Protein AF-A2E4E3-F1 (afdb_monomer_lite)

Sequence (119 aa):
MTRESLREEPVIDEEIVEQNLELMDAKFPDELMEEWNVTIIPLIHEVIDNFAKLDDMDCYQKAHKCAGSALQIGANQLGQALRTVSHLRKGGQFEPAKEIME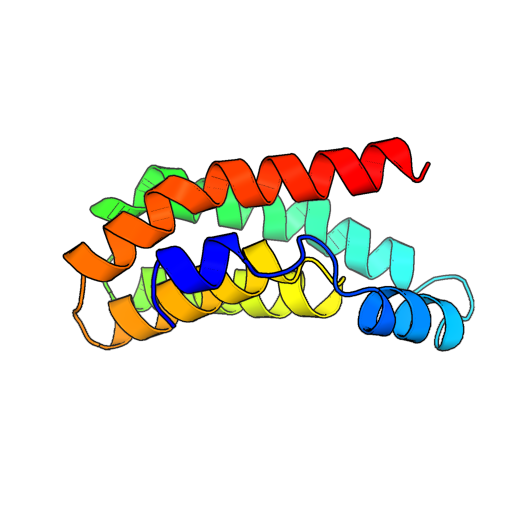DVPGYLEAFEKIVAESK

Foldseek 3Di:
DALVVLVVDDQFDVVLQVVCVVVDPPDVVCVLVCCCVVPLVVLLVVCLVCVVPDQLQRLLVSLQVSLVSCVNNGSPSLSVLSNVLSVCSVVVNSVRSVSSSVCNVVSVVVNVVVVVVVD

Organism: Trichomonas vaginalis (strain ATCC PRA-98 / G3) (NCBI:txid412133)

Structure (mmCIF, N/CA/C/O backbone):
data_AF-A2E4E3-F1
#
_entry.id   AF-A2E4E3-F1
#
loop_
_atom_site.group_PDB
_atom_site.id
_atom_site.type_symbol
_atom_site.label_atom_id
_atom_site.label_alt_id
_atom_site.label_comp_id
_atom_site.label_asym_id
_atom_site.label_entity_id
_atom_site.label_seq_id
_atom_site.pdbx_PDB_ins_code
_atom_site.Cartn_x
_atom_site.Cartn_y
_atom_site.Cartn_z
_atom_site.occupancy
_atom_site.B_iso_or_equiv
_atom_site.auth_seq_id
_atom_site.auth_comp_id
_atom_site.auth_asym_id
_atom_site.auth_atom_id
_atom_site.pdbx_PDB_model_num
ATOM 1 N N . MET A 1 1 ? -5.062 12.989 2.635 1.00 81.00 1 MET A N 1
ATOM 2 C CA . MET A 1 1 ? -5.664 12.535 1.366 1.00 81.00 1 MET A CA 1
ATOM 3 C C . MET A 1 1 ? -7.008 11.911 1.670 1.00 81.00 1 MET A C 1
ATOM 5 O O . MET A 1 1 ? -7.165 11.393 2.772 1.00 81.00 1 MET A O 1
ATOM 9 N N . THR A 1 2 ? -7.959 12.008 0.744 1.00 89.50 2 THR A N 1
ATOM 10 C CA . THR A 1 2 ? -9.264 11.338 0.850 1.00 89.50 2 THR A CA 1
ATOM 11 C C . THR A 1 2 ? -9.272 10.079 -0.018 1.00 89.50 2 THR A C 1
ATOM 13 O O . THR A 1 2 ? -8.349 9.854 -0.807 1.00 89.50 2 THR A O 1
ATOM 16 N N . ARG A 1 3 ? -10.308 9.244 0.125 1.00 92.88 3 ARG A N 1
ATOM 17 C CA . ARG A 1 3 ? -10.514 8.070 -0.733 1.00 92.88 3 ARG A CA 1
ATOM 18 C C . ARG A 1 3 ? -10.658 8.474 -2.203 1.00 92.88 3 ARG A C 1
ATOM 20 O O . ARG A 1 3 ? -10.087 7.818 -3.063 1.00 92.88 3 ARG A O 1
ATOM 27 N N . GLU A 1 4 ? -11.363 9.569 -2.492 1.00 93.62 4 GLU A N 1
ATOM 28 C CA . GLU A 1 4 ? -11.538 10.063 -3.863 1.00 93.62 4 GLU A CA 1
ATOM 29 C C . GLU A 1 4 ? -10.216 10.521 -4.472 1.00 93.62 4 GLU A C 1
ATOM 31 O O . GLU A 1 4 ? -9.901 10.102 -5.580 1.00 93.62 4 GLU A O 1
ATOM 36 N N . SER A 1 5 ? -9.401 11.291 -3.736 1.00 93.56 5 SER A N 1
ATOM 37 C CA . SER A 1 5 ? -8.110 11.750 -4.265 1.00 93.56 5 SER A CA 1
ATOM 38 C C . SER A 1 5 ? -7.175 10.582 -4.586 1.00 93.56 5 SER A C 1
ATOM 40 O O . SER A 1 5 ? -6.440 10.637 -5.557 1.00 93.56 5 SER A O 1
ATOM 42 N N . LEU A 1 6 ? -7.221 9.501 -3.795 1.00 94.00 6 LEU A N 1
ATOM 43 C CA . LEU A 1 6 ? -6.421 8.296 -4.050 1.00 94.00 6 LEU A CA 1
ATOM 44 C C . LEU A 1 6 ? -6.787 7.601 -5.364 1.00 94.00 6 LEU A C 1
ATOM 46 O O . LEU A 1 6 ? -5.911 7.060 -6.029 1.00 94.00 6 LEU A O 1
ATOM 50 N N . ARG A 1 7 ? -8.061 7.620 -5.760 1.00 93.81 7 ARG A N 1
ATOM 51 C CA . ARG A 1 7 ? -8.515 6.991 -7.011 1.00 93.81 7 ARG A CA 1
ATOM 52 C C . ARG A 1 7 ? -8.023 7.725 -8.256 1.00 93.81 7 ARG A C 1
ATOM 54 O O . ARG A 1 7 ? -8.004 7.134 -9.330 1.00 93.81 7 ARG A O 1
ATOM 61 N N . GLU A 1 8 ? -7.645 8.990 -8.103 1.00 94.44 8 GLU A N 1
ATOM 62 C CA . GLU A 1 8 ? -7.090 9.828 -9.168 1.00 94.44 8 GLU A CA 1
ATOM 63 C C . GLU A 1 8 ? -5.559 9.731 -9.258 1.00 94.44 8 GLU A C 1
ATOM 65 O O . GLU A 1 8 ? -4.985 10.143 -10.265 1.00 94.44 8 GLU A O 1
ATOM 70 N N . GLU A 1 9 ? -4.893 9.175 -8.238 1.00 94.88 9 GLU A N 1
ATOM 71 C CA . GLU A 1 9 ? -3.444 8.963 -8.255 1.00 94.88 9 GLU A CA 1
ATOM 72 C C . GLU A 1 9 ? -3.042 7.962 -9.348 1.00 94.88 9 GLU A C 1
ATOM 74 O O . GLU A 1 9 ? -3.733 6.957 -9.555 1.00 94.88 9 GLU A O 1
ATOM 79 N N . PRO A 1 10 ? -1.895 8.173 -10.017 1.00 95.44 10 PRO A N 1
ATOM 80 C CA . PRO A 1 10 ? -1.388 7.209 -10.976 1.00 95.44 10 PRO A CA 1
ATOM 81 C C . PRO A 1 10 ? -1.007 5.905 -10.266 1.00 95.44 10 PRO A C 1
ATOM 83 O O . PRO A 1 10 ? -0.436 5.916 -9.169 1.00 95.44 10 PRO A O 1
ATOM 86 N N . VAL A 1 11 ? -1.310 4.774 -10.912 1.00 94.06 11 VAL A N 1
ATOM 87 C CA . VAL A 1 11 ? -0.967 3.437 -10.397 1.00 94.06 11 VAL A CA 1
ATOM 88 C C . VAL A 1 11 ? 0.547 3.305 -10.232 1.00 94.06 11 VAL A C 1
ATOM 90 O O . VAL A 1 11 ? 1.008 2.806 -9.205 1.00 94.06 11 VAL A O 1
ATOM 93 N N . ILE A 1 12 ? 1.297 3.801 -11.221 1.00 93.12 12 ILE A N 1
ATOM 94 C CA . ILE A 1 12 ? 2.757 3.817 -11.241 1.00 93.12 12 ILE A CA 1
ATOM 95 C C . ILE A 1 12 ? 3.278 5.254 -11.256 1.00 93.12 12 ILE A C 1
ATOM 97 O O . ILE A 1 12 ? 2.761 6.096 -11.983 1.00 93.12 12 ILE A O 1
ATOM 101 N N . ASP A 1 13 ? 4.317 5.513 -10.468 1.00 93.56 13 ASP A N 1
ATOM 102 C CA . ASP A 1 13 ? 5.165 6.695 -10.600 1.00 93.56 13 ASP A CA 1
ATOM 103 C C . ASP A 1 13 ? 6.301 6.385 -11.582 1.00 93.56 13 ASP A C 1
ATOM 105 O O . ASP A 1 13 ? 7.261 5.687 -11.246 1.00 93.56 13 ASP A O 1
ATOM 109 N N . GLU A 1 14 ? 6.144 6.859 -12.820 1.00 88.69 14 GLU A N 1
ATOM 110 C CA . GLU A 1 14 ? 7.105 6.637 -13.904 1.00 88.69 14 GLU A CA 1
ATOM 111 C C . GLU A 1 14 ? 8.474 7.244 -13.584 1.00 88.69 14 GLU A C 1
ATOM 113 O O . GLU A 1 14 ? 9.485 6.637 -13.920 1.00 88.69 14 GLU A O 1
ATOM 118 N N . GLU A 1 15 ? 8.529 8.367 -12.860 1.00 90.12 15 GLU A N 1
ATOM 119 C CA . GLU A 1 15 ? 9.793 9.003 -12.482 1.00 90.12 15 GLU A CA 1
ATOM 120 C C . GLU A 1 15 ? 10.577 8.108 -11.517 1.00 90.12 15 GLU A C 1
ATOM 122 O O . GLU A 1 15 ? 11.778 7.915 -11.687 1.00 90.12 15 GLU A O 1
ATOM 127 N N . ILE A 1 16 ? 9.909 7.502 -10.532 1.00 88.50 16 ILE A N 1
ATOM 128 C CA . ILE A 1 16 ? 10.557 6.545 -9.624 1.00 88.50 16 ILE A CA 1
ATOM 129 C C . ILE A 1 16 ? 11.005 5.291 -10.372 1.00 88.50 16 ILE A C 1
ATOM 131 O O . ILE A 1 16 ? 12.095 4.783 -10.111 1.00 88.50 16 ILE A O 1
ATOM 135 N N . VAL A 1 17 ? 10.193 4.781 -11.300 1.00 84.25 17 VAL A N 1
ATOM 136 C CA . VAL A 1 17 ? 10.579 3.622 -12.115 1.00 84.25 17 VAL A CA 1
ATOM 137 C C . VAL A 1 17 ? 11.801 3.946 -12.975 1.00 84.25 17 VAL A C 1
ATOM 139 O O . VAL A 1 17 ? 12.741 3.156 -12.991 1.00 84.25 17 VAL A O 1
ATOM 142 N N . GLU A 1 18 ? 11.839 5.109 -13.624 1.00 84.50 18 GLU A N 1
ATOM 143 C CA . GLU A 1 18 ? 12.981 5.577 -14.415 1.00 84.50 18 GLU A CA 1
ATOM 144 C C . GLU A 1 18 ? 14.225 5.809 -13.553 1.00 84.50 18 GLU A C 1
ATOM 146 O O . GLU A 1 18 ? 15.289 5.296 -13.880 1.00 84.50 18 GLU A O 1
ATOM 151 N N . GLN A 1 19 ? 14.105 6.498 -12.415 1.00 83.81 19 GLN A N 1
ATOM 152 C CA . GLN A 1 19 ? 15.218 6.706 -11.481 1.00 83.81 19 GLN A CA 1
ATOM 153 C C . GLN A 1 19 ? 15.783 5.384 -10.986 1.00 83.81 19 GLN A C 1
ATOM 155 O O . GLN A 1 19 ? 16.999 5.207 -10.922 1.00 83.81 19 GLN A O 1
ATOM 160 N N . ASN A 1 20 ? 14.896 4.448 -10.651 1.00 81.31 20 ASN A N 1
ATOM 161 C CA . ASN A 1 20 ? 15.292 3.098 -10.334 1.00 81.31 20 ASN A CA 1
ATOM 162 C C . ASN A 1 20 ? 16.077 2.545 -11.538 1.00 81.31 20 ASN A C 1
ATOM 164 O O . ASN A 1 20 ? 17.237 2.216 -11.341 1.00 81.31 20 ASN A O 1
ATOM 168 N N .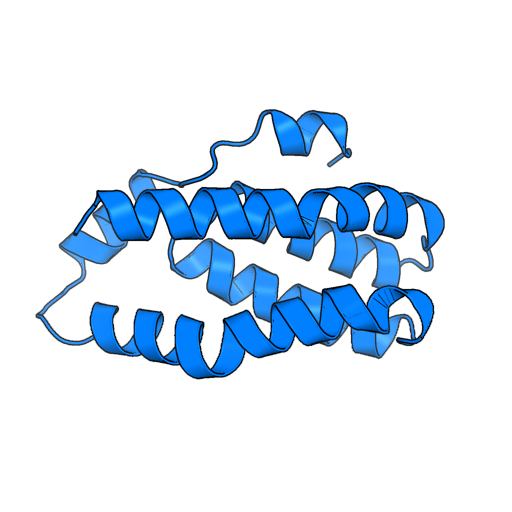 LEU A 1 21 ? 15.534 2.535 -12.764 1.00 74.06 21 LEU A N 1
ATOM 169 C CA . LEU A 1 21 ? 16.211 2.064 -13.993 1.00 74.06 21 LEU A CA 1
ATOM 170 C C . LEU A 1 21 ? 17.582 2.708 -14.263 1.00 74.06 21 LEU A C 1
ATOM 172 O O . LEU A 1 21 ? 18.489 2.032 -14.748 1.00 74.06 21 LEU A O 1
ATOM 176 N N . GLU A 1 22 ? 17.760 3.984 -13.934 1.00 73.56 22 GLU A N 1
ATOM 177 C CA . GLU A 1 22 ? 18.996 4.740 -14.156 1.00 73.56 22 GLU A CA 1
ATOM 178 C C . GLU A 1 22 ? 20.062 4.516 -13.074 1.00 73.56 22 GLU A C 1
ATOM 180 O O . GLU A 1 22 ? 21.257 4.490 -13.374 1.00 73.56 22 GLU A O 1
ATOM 185 N N . LEU A 1 23 ? 19.660 4.325 -11.813 1.00 62.91 23 LEU A N 1
ATOM 186 C CA . LEU A 1 23 ? 20.564 4.055 -10.684 1.00 62.91 23 LEU A CA 1
ATOM 187 C C . LEU A 1 23 ? 21.119 2.609 -10.695 1.00 62.91 23 LEU A C 1
ATOM 189 O O . LEU A 1 23 ? 21.903 2.233 -9.820 1.00 62.91 23 LEU A O 1
ATOM 193 N N . MET A 1 24 ? 20.713 1.790 -11.672 1.00 59.59 24 MET A N 1
ATOM 194 C CA . MET A 1 24 ? 20.866 0.335 -11.700 1.00 59.59 24 MET A CA 1
ATOM 195 C C . MET A 1 24 ? 22.097 -0.172 -12.454 1.00 59.59 24 MET A C 1
ATOM 197 O O . MET A 1 24 ? 22.094 -0.345 -13.670 1.00 59.59 24 MET A O 1
ATOM 201 N N . ASP A 1 25 ? 23.097 -0.612 -11.696 1.00 53.06 25 ASP A N 1
ATOM 202 C CA . ASP A 1 25 ? 24.069 -1.610 -12.152 1.00 53.06 25 ASP A CA 1
ATOM 203 C C . ASP A 1 25 ? 23.501 -3.019 -11.827 1.00 53.06 25 ASP A C 1
ATOM 205 O O . ASP A 1 25 ? 23.768 -3.612 -10.784 1.00 53.06 25 ASP A O 1
ATOM 209 N N . ALA A 1 26 ? 22.587 -3.501 -12.679 1.00 52.38 26 ALA A N 1
ATOM 210 C CA . ALA A 1 26 ? 22.078 -4.878 -12.860 1.00 52.38 26 ALA A CA 1
ATOM 211 C C . ALA A 1 26 ? 21.573 -5.761 -11.677 1.00 52.38 26 ALA A C 1
ATOM 213 O O . ALA A 1 26 ? 21.031 -6.822 -11.969 1.00 52.38 26 ALA A O 1
ATOM 214 N N . LYS A 1 27 ? 21.715 -5.421 -10.384 1.00 54.84 27 LYS A N 1
ATOM 215 C CA . LYS A 1 27 ? 21.319 -6.325 -9.261 1.00 54.84 27 LYS A CA 1
ATOM 216 C C . LYS A 1 27 ? 20.254 -5.801 -8.300 1.00 54.84 27 LYS A C 1
ATOM 218 O O . LYS A 1 27 ? 19.454 -6.570 -7.784 1.00 54.84 27 LYS A O 1
ATOM 223 N N . PHE A 1 28 ? 20.227 -4.496 -8.074 1.00 56.16 28 PHE A N 1
ATOM 224 C CA . PHE A 1 28 ? 19.303 -3.855 -7.134 1.00 56.16 28 PHE A CA 1
ATOM 225 C C . PHE A 1 28 ? 17.790 -4.019 -7.444 1.00 56.16 28 PHE A C 1
ATOM 227 O O . PHE A 1 28 ? 17.006 -4.096 -6.501 1.00 56.16 28 PHE A O 1
ATOM 234 N N . PRO A 1 29 ? 17.331 -4.116 -8.711 1.00 66.88 29 PRO A N 1
ATOM 235 C CA . PRO A 1 29 ? 15.897 -4.230 -9.040 1.00 66.88 29 PRO A CA 1
ATOM 236 C C . PRO A 1 29 ? 15.338 -5.589 -8.685 1.00 66.88 29 PRO A C 1
ATOM 238 O O . PRO A 1 29 ? 14.219 -5.692 -8.196 1.00 66.88 29 PRO A O 1
ATOM 241 N N . ASP A 1 30 ? 16.141 -6.620 -8.936 1.00 71.50 30 ASP A N 1
ATOM 242 C CA . ASP A 1 30 ? 15.778 -7.996 -8.652 1.00 71.50 30 ASP A CA 1
ATOM 243 C C . ASP A 1 30 ? 15.685 -8.199 -7.142 1.00 71.50 30 ASP A C 1
ATOM 245 O O . ASP A 1 30 ? 14.735 -8.818 -6.688 1.00 71.50 30 ASP A O 1
ATOM 249 N N . GLU A 1 31 ? 16.589 -7.598 -6.361 1.00 77.88 31 GLU A N 1
ATOM 250 C CA . GLU A 1 31 ? 16.540 -7.633 -4.894 1.00 77.88 31 GLU A CA 1
ATOM 251 C C . GLU A 1 31 ? 15.323 -6.873 -4.332 1.00 77.88 31 GLU A C 1
ATOM 253 O O . GLU A 1 31 ? 14.631 -7.389 -3.453 1.00 77.88 31 GLU A O 1
ATOM 258 N N . LEU A 1 32 ? 15.004 -5.683 -4.861 1.00 81.38 32 LEU A N 1
ATOM 259 C CA . LEU A 1 32 ? 13.809 -4.928 -4.454 1.00 81.38 32 LEU A CA 1
ATOM 260 C C . LEU A 1 32 ? 12.516 -5.658 -4.819 1.00 81.38 32 LEU A C 1
ATOM 262 O O . LEU A 1 32 ? 11.590 -5.729 -4.010 1.00 81.38 32 LEU A O 1
ATOM 266 N N . MET A 1 33 ? 12.447 -6.220 -6.026 1.00 83.56 33 MET A N 1
ATOM 267 C CA . MET A 1 33 ? 11.296 -7.002 -6.463 1.00 83.56 33 MET A CA 1
ATOM 268 C C . MET A 1 33 ? 11.222 -8.353 -5.745 1.00 83.56 33 MET A C 1
ATOM 270 O O . MET A 1 33 ? 10.126 -8.857 -5.513 1.00 83.56 33 MET A O 1
ATOM 274 N N . GLU A 1 34 ? 12.345 -8.950 -5.349 1.00 87.25 34 GLU A N 1
ATOM 275 C CA . GLU A 1 34 ? 12.375 -10.150 -4.512 1.00 87.25 34 GLU A CA 1
ATOM 276 C C . GLU A 1 34 ? 11.834 -9.843 -3.113 1.00 87.25 34 GLU A C 1
ATOM 278 O O . GLU A 1 34 ? 10.917 -10.531 -2.663 1.00 87.25 34 GLU A O 1
ATOM 283 N N . GLU A 1 35 ? 12.305 -8.779 -2.451 1.00 88.75 35 GLU A N 1
ATOM 284 C CA . GLU A 1 35 ? 11.743 -8.342 -1.167 1.00 88.75 35 GLU A CA 1
ATOM 285 C C . GLU A 1 35 ? 10.246 -8.034 -1.301 1.00 88.75 35 GLU A C 1
ATOM 287 O O . GLU A 1 35 ? 9.443 -8.476 -0.469 1.00 88.75 35 GLU A O 1
ATOM 292 N N . TRP A 1 36 ? 9.860 -7.327 -2.366 1.00 91.25 36 TRP A N 1
ATOM 293 C CA . TRP A 1 36 ? 8.467 -7.020 -2.665 1.00 91.25 36 TRP A CA 1
ATOM 294 C C . TRP A 1 36 ? 7.612 -8.288 -2.723 1.00 91.25 36 TRP A C 1
ATOM 296 O O . TRP A 1 36 ? 6.628 -8.407 -1.994 1.00 91.25 36 TRP A O 1
ATOM 306 N N . ASN A 1 37 ? 8.028 -9.267 -3.526 1.00 90.88 37 ASN A N 1
ATOM 307 C CA . ASN A 1 37 ? 7.266 -10.490 -3.752 1.00 90.88 37 ASN A CA 1
ATOM 308 C C . ASN A 1 37 ? 7.261 -11.429 -2.537 1.00 90.88 37 ASN A C 1
ATOM 310 O O . ASN A 1 37 ? 6.243 -12.050 -2.239 1.00 90.88 37 ASN A O 1
ATOM 314 N N . VAL A 1 38 ? 8.389 -11.553 -1.833 1.00 93.25 38 VAL A N 1
ATOM 315 C CA . VAL A 1 38 ? 8.561 -12.533 -0.747 1.00 93.25 38 VAL A CA 1
ATOM 316 C C . VAL A 1 38 ? 8.078 -11.996 0.597 1.00 93.25 38 VAL A C 1
ATOM 318 O O . VAL A 1 38 ? 7.590 -12.764 1.425 1.00 93.25 38 VAL A O 1
ATOM 321 N N . THR A 1 39 ? 8.210 -10.691 0.837 1.00 94.12 39 THR A N 1
ATOM 322 C CA . THR A 1 39 ? 7.937 -10.087 2.149 1.00 94.12 39 THR A CA 1
ATOM 323 C C . THR A 1 39 ? 6.757 -9.131 2.109 1.00 94.12 39 THR A C 1
ATOM 325 O O . THR A 1 39 ? 5.885 -9.200 2.976 1.00 94.12 39 THR A O 1
ATOM 328 N N . ILE A 1 40 ? 6.721 -8.220 1.135 1.00 96.06 40 ILE A N 1
ATOM 329 C CA . ILE A 1 40 ? 5.775 -7.102 1.176 1.00 96.06 40 ILE A CA 1
ATOM 330 C C . ILE A 1 40 ? 4.384 -7.508 0.697 1.00 96.06 40 ILE A C 1
ATOM 332 O O . ILE A 1 40 ? 3.421 -7.195 1.390 1.00 96.06 40 ILE A O 1
ATOM 336 N N . ILE A 1 41 ? 4.257 -8.255 -0.403 1.00 95.25 41 ILE A N 1
ATOM 337 C CA . ILE A 1 41 ? 2.958 -8.763 -0.876 1.00 95.25 41 ILE A CA 1
ATOM 338 C C . ILE A 1 41 ? 2.250 -9.588 0.217 1.00 95.25 41 ILE A C 1
ATOM 340 O O . ILE A 1 41 ? 1.111 -9.254 0.559 1.00 95.25 41 ILE A O 1
ATOM 344 N N . PRO A 1 42 ? 2.891 -10.591 0.858 1.00 97.31 42 PRO A N 1
ATOM 345 C CA . PRO A 1 42 ? 2.261 -11.321 1.958 1.00 97.31 42 PRO A CA 1
ATOM 346 C C . PRO A 1 42 ? 1.847 -10.423 3.125 1.00 97.31 42 PRO A C 1
ATOM 348 O O . PRO A 1 42 ? 0.783 -10.626 3.705 1.00 97.31 42 PRO A O 1
ATOM 351 N N . LEU A 1 43 ? 2.651 -9.405 3.452 1.00 97.62 43 LEU A N 1
ATOM 352 C CA . LEU A 1 43 ? 2.323 -8.456 4.513 1.00 97.62 43 LEU A CA 1
ATOM 353 C C . LEU A 1 43 ? 1.131 -7.563 4.139 1.00 97.62 43 LEU A C 1
ATOM 355 O O . LEU A 1 43 ? 0.295 -7.279 4.993 1.00 97.62 43 LEU A O 1
ATOM 359 N N . ILE A 1 44 ? 1.012 -7.138 2.877 1.00 97.50 44 ILE A N 1
ATOM 360 C CA . ILE A 1 44 ? -0.162 -6.403 2.385 1.00 97.50 44 ILE A CA 1
ATOM 361 C C . ILE A 1 44 ? -1.415 -7.271 2.528 1.00 97.50 44 ILE A C 1
ATOM 363 O O . ILE A 1 44 ? -2.412 -6.792 3.069 1.00 97.50 44 ILE A O 1
ATOM 367 N N . HIS A 1 45 ? -1.358 -8.545 2.130 1.00 97.38 45 HIS A N 1
ATOM 368 C CA . HIS A 1 45 ? -2.467 -9.480 2.336 1.00 97.38 45 HIS A CA 1
ATOM 369 C C . HIS A 1 45 ? -2.802 -9.666 3.817 1.00 97.38 45 HIS A C 1
ATOM 371 O O . HIS A 1 45 ? -3.971 -9.600 4.185 1.00 97.38 45 HIS A O 1
ATOM 377 N N . GLU A 1 46 ? -1.800 -9.802 4.689 1.00 96.81 46 GLU A N 1
ATOM 378 C CA . GLU A 1 46 ? -2.026 -9.887 6.134 1.00 96.81 46 GLU A CA 1
ATOM 379 C C . GLU A 1 46 ? -2.772 -8.652 6.664 1.00 96.81 46 GLU A C 1
ATOM 381 O O . GLU A 1 46 ? -3.706 -8.793 7.460 1.00 96.81 46 GLU A O 1
ATOM 386 N N . VAL A 1 47 ? -2.387 -7.453 6.210 1.00 96.94 47 VAL A N 1
ATOM 387 C CA . VAL A 1 47 ? -3.045 -6.195 6.584 1.00 96.94 47 VAL A CA 1
ATOM 388 C C . VAL A 1 47 ? -4.473 -6.135 6.041 1.00 96.94 47 VAL A C 1
ATOM 390 O O . VAL A 1 47 ? -5.360 -5.746 6.795 1.00 96.94 47 VAL A O 1
ATOM 393 N N . ILE A 1 48 ? -4.721 -6.544 4.791 1.00 96.62 48 ILE A N 1
ATOM 394 C CA . ILE A 1 48 ? -6.069 -6.625 4.192 1.00 96.62 48 ILE A CA 1
ATOM 395 C C . ILE A 1 48 ? -6.961 -7.570 5.004 1.00 96.62 48 ILE A C 1
ATOM 397 O O . ILE A 1 48 ? -8.016 -7.163 5.496 1.00 96.62 48 ILE A O 1
ATOM 401 N N . ASP A 1 49 ? -6.516 -8.808 5.203 1.00 96.62 49 ASP A N 1
ATOM 402 C CA . ASP A 1 49 ? -7.330 -9.879 5.779 1.00 96.62 49 ASP A CA 1
ATOM 403 C C . ASP A 1 49 ? -7.616 -9.669 7.271 1.00 96.62 49 ASP A C 1
ATOM 405 O O . ASP A 1 49 ? -8.648 -10.103 7.797 1.00 96.62 49 ASP A O 1
ATOM 409 N N . ASN A 1 50 ? -6.701 -8.996 7.974 1.00 96.44 50 ASN A N 1
ATOM 410 C CA . ASN A 1 50 ? -6.790 -8.791 9.416 1.00 96.44 50 ASN A CA 1
ATOM 411 C C . AS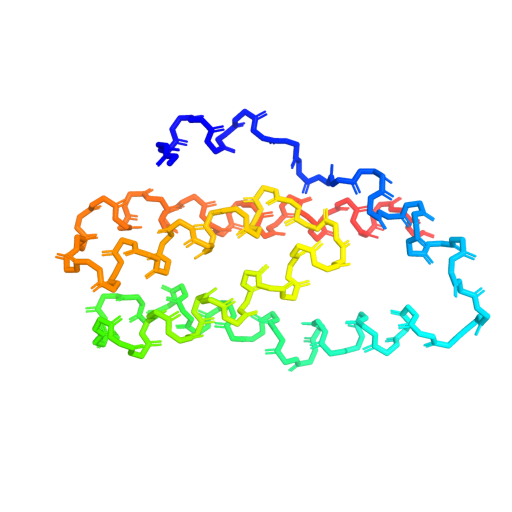N A 1 50 ? -7.073 -7.346 9.817 1.00 96.44 50 ASN A C 1
ATOM 413 O O . ASN A 1 50 ? -7.121 -7.081 11.016 1.00 96.44 50 ASN A O 1
ATOM 417 N N . PHE A 1 51 ? -7.328 -6.429 8.879 1.00 96.44 51 PHE A N 1
ATOM 418 C CA . PHE A 1 51 ? -7.485 -4.995 9.151 1.00 96.44 51 PHE A CA 1
ATOM 419 C C . PHE A 1 51 ? -8.371 -4.681 10.371 1.00 96.44 51 PHE A C 1
ATOM 421 O O . PHE A 1 51 ? -7.983 -3.914 11.249 1.00 96.44 51 PHE A O 1
ATOM 428 N N . ALA A 1 52 ? -9.542 -5.322 10.468 1.00 94.88 52 ALA A N 1
ATOM 429 C CA . ALA A 1 52 ? -10.501 -5.109 11.558 1.00 94.88 52 ALA A CA 1
ATOM 430 C C . ALA A 1 52 ? -10.082 -5.712 12.915 1.00 94.88 52 ALA A C 1
ATOM 432 O O . ALA A 1 52 ? -10.703 -5.421 13.935 1.00 94.88 52 ALA A O 1
ATOM 433 N N . LYS A 1 53 ? -9.076 -6.590 12.926 1.00 95.88 53 LYS A N 1
ATOM 434 C CA . LYS A 1 53 ? -8.563 -7.294 14.111 1.00 95.88 53 LYS A CA 1
ATOM 435 C C . LYS A 1 53 ? -7.231 -6.726 14.600 1.00 95.88 53 LYS A C 1
ATOM 437 O O . LYS A 1 53 ? -6.873 -6.965 15.749 1.00 95.88 53 LYS A O 1
ATOM 442 N N . LEU A 1 54 ? -6.502 -6.024 13.735 1.00 94.44 54 LEU A N 1
ATOM 443 C CA . LEU A 1 54 ? -5.242 -5.376 14.077 1.00 94.44 54 LEU A CA 1
ATOM 444 C C . LEU A 1 54 ? -5.510 -4.191 15.001 1.00 94.44 54 LEU A C 1
ATOM 446 O O . LEU A 1 54 ? -6.353 -3.339 14.701 1.00 94.44 54 LEU A O 1
ATOM 450 N N . ASP A 1 55 ? -4.755 -4.099 16.094 1.00 96.00 55 ASP A N 1
ATOM 451 C CA . ASP A 1 55 ? -4.741 -2.874 16.882 1.00 96.00 55 ASP A CA 1
ATOM 452 C C . ASP A 1 55 ? -4.159 -1.704 16.069 1.00 96.00 55 ASP A C 1
ATOM 454 O O . ASP A 1 55 ? -3.534 -1.875 15.017 1.00 96.00 55 ASP A O 1
ATOM 458 N N . ASP A 1 56 ? -4.417 -0.488 16.538 1.00 94.75 56 ASP A N 1
ATOM 459 C CA . ASP A 1 56 ? -4.078 0.743 15.823 1.00 94.75 56 ASP A CA 1
ATOM 460 C C . ASP A 1 56 ? -2.576 0.858 15.521 1.00 94.75 56 ASP A C 1
ATOM 462 O O . ASP A 1 56 ? -2.196 1.341 14.450 1.00 94.75 56 ASP A O 1
ATOM 466 N N . MET A 1 57 ? -1.720 0.395 16.437 1.00 96.19 57 MET A N 1
ATOM 467 C CA . MET A 1 57 ? -0.270 0.512 16.309 1.00 96.19 57 MET A CA 1
ATOM 468 C C . MET A 1 57 ? 0.324 -0.586 15.434 1.00 96.19 57 MET A C 1
ATOM 470 O O . MET A 1 57 ? 1.191 -0.277 14.615 1.00 96.19 57 MET A O 1
ATOM 474 N N . ASP A 1 58 ? -0.151 -1.824 15.556 1.00 96.62 58 ASP A N 1
ATOM 475 C CA . ASP A 1 58 ? 0.265 -2.924 14.683 1.00 96.62 58 ASP A CA 1
ATOM 476 C C . ASP A 1 58 ? -0.163 -2.648 13.233 1.00 96.62 58 ASP A C 1
ATOM 478 O O . ASP A 1 58 ? 0.645 -2.719 12.303 1.00 96.62 58 ASP A O 1
ATOM 482 N N . CYS A 1 59 ? -1.405 -2.189 13.037 1.00 96.94 59 CYS A N 1
ATOM 483 C CA . CYS A 1 59 ? -1.884 -1.774 11.721 1.00 96.94 59 CYS A CA 1
ATOM 484 C C . CYS A 1 59 ? -1.063 -0.607 11.156 1.00 96.94 59 CYS A C 1
ATOM 486 O O . CYS A 1 59 ? -0.712 -0.629 9.975 1.00 96.94 59 CYS A O 1
ATOM 488 N N . TYR A 1 60 ? -0.734 0.399 11.977 1.00 97.62 60 TYR A N 1
ATOM 489 C CA . TYR A 1 60 ? 0.141 1.498 11.564 1.00 97.62 60 TYR A CA 1
ATOM 490 C C . TYR A 1 60 ? 1.504 0.982 11.103 1.00 97.62 60 TYR A C 1
ATOM 492 O O . TYR A 1 60 ? 1.929 1.324 10.006 1.00 97.62 60 TYR A O 1
ATOM 500 N N . GLN A 1 61 ? 2.185 0.161 11.905 1.00 97.69 61 GLN A N 1
ATOM 501 C CA . GLN A 1 61 ? 3.538 -0.305 11.597 1.00 97.69 61 GLN A CA 1
ATOM 502 C C . GLN A 1 61 ? 3.578 -1.129 10.309 1.00 97.69 61 GLN A C 1
ATOM 504 O O . GLN A 1 61 ? 4.417 -0.869 9.444 1.00 97.69 61 GLN A O 1
ATOM 509 N N . LYS A 1 62 ? 2.648 -2.078 10.156 1.00 98.06 62 LYS A N 1
ATOM 510 C CA . LYS A 1 62 ? 2.578 -2.943 8.974 1.00 98.06 62 LYS A CA 1
ATOM 511 C C . LYS A 1 62 ? 2.222 -2.149 7.720 1.00 98.06 62 LYS A C 1
ATOM 513 O O . LYS A 1 62 ? 2.968 -2.196 6.745 1.00 98.06 62 LYS A O 1
ATOM 518 N N . ALA A 1 63 ? 1.156 -1.345 7.763 1.00 97.56 63 ALA A N 1
ATOM 519 C CA . ALA A 1 63 ? 0.748 -0.533 6.616 1.00 97.56 63 ALA A CA 1
ATOM 520 C C . ALA A 1 63 ? 1.808 0.517 6.241 1.00 97.56 63 ALA A C 1
ATOM 522 O O . ALA A 1 63 ? 2.045 0.750 5.059 1.00 97.56 63 ALA A O 1
ATOM 523 N N . HIS A 1 64 ? 2.493 1.115 7.223 1.00 98.00 64 HIS A N 1
ATOM 524 C CA . HIS A 1 64 ? 3.571 2.073 6.972 1.00 98.00 64 HIS A CA 1
ATOM 525 C C . HIS A 1 64 ? 4.786 1.413 6.313 1.00 98.00 64 HIS A C 1
ATOM 527 O O . HIS A 1 64 ? 5.363 1.987 5.390 1.00 98.00 64 HIS A O 1
ATOM 533 N N . LYS A 1 65 ? 5.146 0.192 6.736 1.00 97.31 65 LYS A N 1
ATOM 534 C CA . LYS A 1 65 ? 6.199 -0.595 6.085 1.00 97.31 65 LYS A CA 1
ATOM 535 C C . LYS A 1 65 ? 5.836 -0.897 4.630 1.00 97.31 65 LYS A C 1
ATOM 537 O O . LYS A 1 65 ? 6.624 -0.583 3.743 1.00 97.31 65 LYS A O 1
ATOM 542 N N . CYS A 1 66 ? 4.640 -1.434 4.382 1.00 97.62 66 CYS A N 1
ATOM 543 C CA . CYS A 1 66 ? 4.189 -1.731 3.022 1.00 97.62 66 CYS A CA 1
ATOM 544 C C . CYS A 1 66 ? 4.153 -0.476 2.144 1.00 97.62 66 CYS A C 1
ATOM 546 O O . CYS A 1 66 ? 4.554 -0.528 0.987 1.00 97.62 66 CYS A O 1
ATOM 548 N N . ALA A 1 67 ? 3.722 0.660 2.700 1.00 97.88 67 ALA A N 1
ATOM 549 C CA . ALA A 1 67 ? 3.700 1.931 1.990 1.00 97.88 67 ALA A CA 1
ATOM 550 C C . ALA A 1 67 ? 5.094 2.382 1.541 1.00 97.88 67 ALA A C 1
ATOM 552 O O . ALA A 1 67 ? 5.251 2.816 0.404 1.00 97.88 67 ALA A O 1
ATOM 553 N N . GLY A 1 68 ? 6.098 2.277 2.419 1.00 96.12 68 GLY A N 1
ATOM 554 C CA . GLY A 1 68 ? 7.479 2.630 2.089 1.00 96.12 68 GLY A CA 1
ATOM 555 C C . GLY A 1 68 ? 8.012 1.808 0.920 1.00 96.12 68 GLY A C 1
ATOM 556 O O . GLY A 1 68 ? 8.476 2.377 -0.064 1.00 96.12 68 GLY A O 1
ATOM 557 N N . SER A 1 69 ? 7.863 0.484 0.992 1.00 95.06 69 SER A N 1
ATOM 558 C CA . SER A 1 69 ? 8.308 -0.417 -0.074 1.00 95.06 69 SER A CA 1
A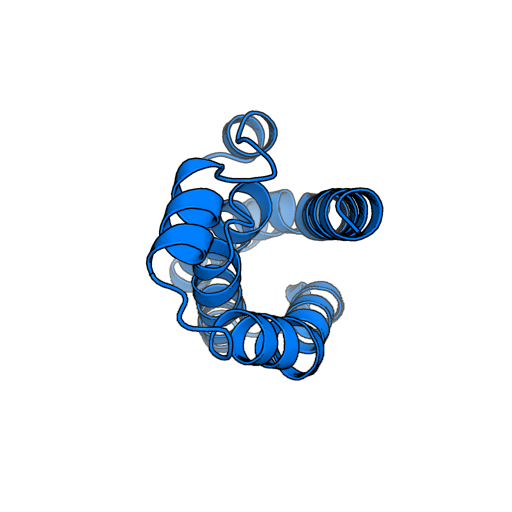TOM 559 C C . SER A 1 69 ? 7.536 -0.214 -1.381 1.00 95.06 69 SER A C 1
ATOM 561 O O . SER A 1 69 ? 8.143 -0.220 -2.445 1.00 95.06 69 SER A O 1
ATOM 563 N N . ALA A 1 70 ? 6.221 0.027 -1.317 1.00 95.38 70 ALA A N 1
ATOM 564 C CA . ALA A 1 70 ? 5.396 0.282 -2.500 1.00 95.38 70 ALA A CA 1
ATOM 565 C C . ALA A 1 70 ? 5.843 1.554 -3.230 1.00 95.38 70 ALA A C 1
ATOM 567 O O . ALA A 1 70 ? 6.056 1.536 -4.438 1.00 95.38 70 ALA A O 1
ATOM 568 N N . LEU A 1 71 ? 6.054 2.647 -2.492 1.00 95.19 71 LEU A N 1
ATO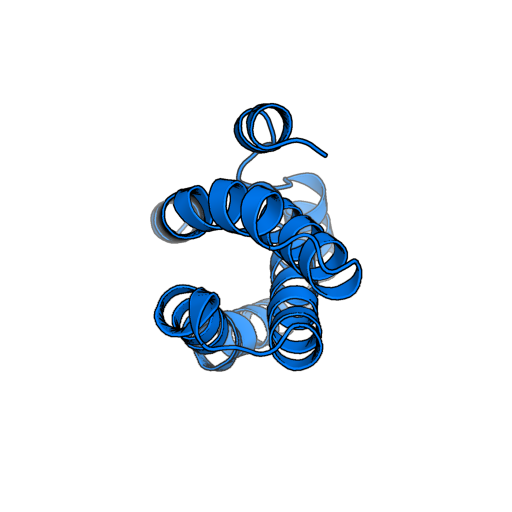M 569 C CA . LEU A 1 71 ? 6.535 3.901 -3.071 1.00 95.19 71 LEU A CA 1
ATOM 570 C C . LEU A 1 71 ? 7.952 3.762 -3.637 1.00 95.19 71 LEU A C 1
ATOM 572 O O . LEU A 1 71 ? 8.244 4.353 -4.668 1.00 95.19 71 LEU A O 1
ATOM 576 N N . GLN A 1 72 ? 8.813 2.961 -3.005 1.00 92.38 72 GLN A N 1
ATOM 577 C CA . GLN A 1 72 ? 10.187 2.749 -3.463 1.00 92.38 72 GLN A CA 1
ATOM 578 C C . GLN A 1 72 ? 10.264 2.064 -4.832 1.00 92.38 72 GLN A C 1
ATOM 580 O O . GLN A 1 72 ? 11.172 2.362 -5.601 1.00 92.38 72 GLN A O 1
ATOM 585 N N . ILE A 1 73 ? 9.320 1.177 -5.153 1.00 90.81 73 ILE A N 1
ATOM 586 C CA . ILE A 1 73 ? 9.258 0.502 -6.461 1.00 90.81 73 ILE A CA 1
ATOM 587 C C . ILE A 1 73 ? 8.344 1.219 -7.466 1.00 90.81 73 ILE A C 1
ATOM 589 O O . ILE A 1 73 ? 8.078 0.693 -8.543 1.00 90.81 73 ILE A O 1
ATOM 593 N N . GLY A 1 74 ? 7.832 2.400 -7.110 1.00 92.44 74 GLY A N 1
ATOM 594 C CA . GLY A 1 74 ? 6.951 3.188 -7.966 1.00 92.44 74 GLY A CA 1
ATOM 595 C C . GLY A 1 74 ? 5.482 2.758 -7.949 1.00 92.44 74 GLY A C 1
ATOM 596 O O . GLY A 1 74 ? 4.715 3.278 -8.746 1.00 92.44 74 GLY A O 1
ATOM 597 N N . ALA A 1 75 ? 5.037 1.874 -7.049 1.00 94.44 75 ALA A N 1
ATOM 598 C CA . ALA A 1 75 ? 3.622 1.520 -6.871 1.00 94.44 75 ALA A CA 1
ATOM 599 C C . ALA A 1 75 ? 2.850 2.648 -6.152 1.00 94.44 75 ALA A C 1
ATOM 601 O O . ALA A 1 75 ? 2.419 2.497 -5.003 1.00 94.44 75 ALA A O 1
ATOM 602 N N . ASN A 1 76 ? 2.724 3.812 -6.795 1.00 96.62 76 ASN A N 1
ATOM 603 C CA . ASN A 1 76 ? 2.304 5.056 -6.153 1.00 96.62 76 ASN A CA 1
ATOM 604 C C . ASN A 1 76 ? 0.912 4.971 -5.537 1.00 96.62 76 ASN A C 1
ATOM 606 O O . ASN A 1 76 ? 0.791 5.123 -4.323 1.00 96.62 76 ASN A O 1
ATOM 610 N N . GLN A 1 77 ? -0.129 4.676 -6.318 1.00 97.31 77 GLN A N 1
ATOM 611 C CA . GLN A 1 77 ? -1.503 4.643 -5.804 1.00 97.31 77 GLN A CA 1
ATOM 612 C C . GLN A 1 77 ? -1.652 3.715 -4.583 1.00 97.31 77 GLN A C 1
ATOM 614 O O . GLN A 1 77 ? -2.215 4.105 -3.554 1.00 97.31 77 GLN A O 1
ATOM 619 N N . LEU A 1 78 ? -1.070 2.514 -4.657 1.00 98.06 78 LEU A N 1
ATOM 620 C CA . LEU A 1 78 ? -1.034 1.547 -3.559 1.00 98.06 78 LEU A CA 1
ATOM 621 C C . LEU A 1 78 ? -0.264 2.090 -2.344 1.00 98.06 78 LEU A C 1
ATOM 623 O O . LEU A 1 78 ? -0.758 2.046 -1.213 1.00 98.06 78 LEU A O 1
ATOM 627 N N . GLY A 1 79 ? 0.933 2.632 -2.567 1.00 97.88 79 GLY A N 1
ATOM 628 C CA . GLY A 1 79 ? 1.780 3.190 -1.518 1.00 97.88 79 GLY A CA 1
ATOM 629 C C . GLY A 1 79 ? 1.137 4.377 -0.802 1.00 97.88 79 GLY A C 1
ATOM 630 O O . GLY A 1 79 ? 1.164 4.450 0.430 1.00 97.88 79 GLY A O 1
ATOM 631 N N . GLN A 1 80 ? 0.476 5.270 -1.540 1.00 98.19 80 GLN A N 1
ATOM 632 C CA . GLN A 1 80 ? -0.282 6.393 -0.987 1.00 98.19 80 GLN A CA 1
ATOM 633 C C . GLN A 1 80 ? -1.468 5.924 -0.143 1.00 98.19 80 GLN A C 1
ATOM 635 O O . GLN A 1 80 ? -1.705 6.466 0.946 1.00 98.19 80 GLN A O 1
ATOM 640 N N . ALA A 1 81 ? -2.199 4.909 -0.612 1.00 98.31 81 ALA A N 1
ATOM 641 C CA . ALA A 1 81 ? -3.332 4.346 0.112 1.00 98.31 81 ALA A CA 1
ATOM 642 C C . ALA A 1 81 ? -2.880 3.741 1.447 1.00 98.31 81 ALA A C 1
ATOM 644 O O . ALA A 1 81 ? -3.375 4.140 2.504 1.00 98.31 81 ALA A O 1
ATOM 645 N N . LEU A 1 82 ? -1.863 2.873 1.426 1.00 98.31 82 LEU A N 1
ATOM 646 C CA . LEU A 1 82 ? -1.293 2.246 2.624 1.00 98.31 82 LEU A CA 1
ATOM 647 C C . LEU A 1 82 ? -0.705 3.277 3.598 1.00 98.31 82 LEU A C 1
ATOM 649 O O . LEU A 1 82 ? -0.910 3.182 4.812 1.00 98.31 82 LEU A O 1
ATOM 653 N N . ARG A 1 83 ? -0.040 4.320 3.082 1.00 98.44 83 ARG A N 1
ATOM 654 C CA . ARG A 1 83 ? 0.477 5.431 3.894 1.00 98.44 83 ARG A CA 1
ATOM 655 C C . ARG A 1 83 ? -0.657 6.164 4.594 1.00 98.44 83 ARG A C 1
ATOM 657 O O . ARG A 1 83 ? -0.564 6.442 5.790 1.00 98.44 83 ARG A O 1
ATOM 664 N N . THR A 1 84 ? -1.729 6.457 3.866 1.00 98.25 84 THR A N 1
ATOM 665 C CA . THR A 1 84 ? -2.900 7.151 4.407 1.00 98.25 84 THR A CA 1
ATOM 666 C C . THR A 1 84 ? -3.591 6.299 5.470 1.00 98.25 84 THR A C 1
ATOM 668 O O . THR A 1 84 ? -3.808 6.790 6.578 1.00 98.25 84 THR A O 1
ATOM 671 N N . VAL A 1 85 ? -3.824 5.010 5.198 1.00 98.12 85 VAL A N 1
ATOM 672 C CA . VAL A 1 85 ? -4.355 4.044 6.175 1.00 98.12 85 VAL A CA 1
ATOM 673 C C . VAL A 1 85 ? -3.495 4.011 7.436 1.00 98.12 85 VAL A C 1
ATOM 675 O O . VAL A 1 85 ? -4.032 4.141 8.535 1.00 98.12 85 VAL A O 1
ATOM 678 N N . SER A 1 86 ? -2.167 3.927 7.304 1.00 98.00 86 SER A N 1
ATOM 679 C CA . SER A 1 86 ? -1.262 3.889 8.458 1.00 98.00 86 SER A CA 1
ATOM 680 C C . SER A 1 86 ? -1.448 5.103 9.377 1.00 98.00 86 SER A C 1
ATOM 682 O O . SER A 1 86 ? -1.606 4.958 10.591 1.00 98.00 86 SER A O 1
ATOM 684 N N . HIS A 1 87 ? -1.504 6.311 8.811 1.00 98.12 87 HIS A N 1
ATOM 685 C CA . HIS A 1 87 ? -1.627 7.542 9.587 1.00 98.12 87 HIS A CA 1
ATOM 686 C C . HIS A 1 87 ? -3.010 7.701 10.216 1.00 98.12 87 HIS A C 1
ATOM 688 O O . HIS A 1 87 ? -3.108 8.153 11.358 1.00 98.12 87 HIS A O 1
ATOM 694 N N . LEU A 1 88 ? -4.065 7.294 9.508 1.00 97.69 88 LEU A N 1
ATOM 695 C CA . LEU A 1 88 ? -5.421 7.283 10.046 1.00 97.69 88 LEU A CA 1
ATOM 696 C C . LEU A 1 88 ? -5.534 6.316 11.231 1.00 97.69 88 LEU A C 1
ATOM 698 O O . LEU A 1 88 ? -6.052 6.704 12.277 1.00 97.69 88 LEU A O 1
ATOM 702 N N . ARG A 1 89 ? -4.970 5.105 11.124 1.00 96.88 89 ARG A N 1
ATOM 703 C CA . ARG A 1 89 ? -4.946 4.127 12.226 1.00 96.88 89 ARG A CA 1
ATOM 704 C C . ARG A 1 89 ? -4.147 4.641 13.420 1.00 96.88 89 ARG A C 1
ATOM 706 O O . ARG A 1 89 ? -4.666 4.621 14.527 1.00 96.88 89 ARG A O 1
ATOM 713 N N . LYS A 1 90 ? -2.968 5.236 13.202 1.00 97.06 90 LYS A N 1
ATOM 714 C CA . LYS A 1 90 ? -2.192 5.906 14.266 1.00 97.06 90 LYS A CA 1
ATOM 715 C C . LYS A 1 90 ? -2.973 7.030 14.962 1.00 97.06 90 LYS A C 1
ATOM 717 O O . LYS A 1 90 ? -2.755 7.290 16.141 1.00 97.06 90 LYS A O 1
ATOM 722 N N . GLY A 1 91 ? -3.858 7.709 14.234 1.00 96.38 91 GLY A N 1
ATOM 723 C CA . GLY A 1 91 ? -4.745 8.750 14.754 1.00 96.38 91 GLY A CA 1
ATOM 724 C C . GLY A 1 91 ? -6.052 8.239 15.372 1.00 96.38 91 GLY A C 1
ATOM 725 O O . GLY A 1 91 ? -6.897 9.066 15.709 1.00 96.38 91 GLY A O 1
ATOM 726 N N . GLY A 1 92 ? -6.257 6.920 15.483 1.00 96.31 92 GLY A N 1
ATOM 727 C CA . GLY A 1 92 ? -7.493 6.316 15.998 1.00 96.31 92 GLY A CA 1
ATOM 728 C C . GLY A 1 92 ? -8.699 6.432 15.055 1.00 96.31 92 GLY A C 1
ATOM 729 O O . GLY A 1 92 ? -9.840 6.236 15.470 1.00 96.31 92 GLY A O 1
ATOM 730 N N . GLN A 1 93 ? -8.482 6.768 13.781 1.00 97.00 93 GLN A N 1
ATOM 731 C CA . GLN A 1 93 ? -9.539 6.978 12.788 1.00 97.00 93 GLN A CA 1
ATOM 732 C C . GLN A 1 93 ? -9.821 5.680 12.024 1.00 97.00 93 GLN A C 1
ATOM 734 O O . GLN A 1 93 ? -9.399 5.514 10.880 1.00 97.00 93 GLN A O 1
ATOM 739 N N . PHE A 1 94 ? -10.521 4.741 12.667 1.00 96.31 94 PHE A N 1
ATOM 740 C CA . PHE A 1 94 ? -10.810 3.430 12.074 1.00 96.31 94 PHE A CA 1
ATOM 741 C C . PHE A 1 94 ? -11.706 3.512 10.831 1.00 96.31 94 PHE A C 1
ATOM 743 O O . PHE A 1 94 ? -11.322 2.984 9.794 1.00 96.31 94 PHE A O 1
ATOM 750 N N . GLU A 1 95 ? -12.861 4.184 10.902 1.00 96.81 95 GLU A N 1
ATOM 751 C CA . GLU A 1 95 ? -13.813 4.207 9.777 1.00 96.81 95 GLU A CA 1
ATOM 752 C C . GLU A 1 95 ? -13.226 4.851 8.506 1.00 96.81 95 GLU A C 1
ATOM 754 O O . GLU A 1 95 ? -13.255 4.202 7.462 1.00 96.81 95 GLU A O 1
ATOM 759 N N . PRO A 1 96 ? -12.569 6.030 8.557 1.00 96.44 96 PRO A N 1
ATOM 760 C CA . PRO A 1 96 ? -11.916 6.583 7.367 1.00 96.44 96 PRO A CA 1
ATOM 761 C C . PRO A 1 96 ? -10.795 5.686 6.822 1.00 96.44 96 PRO A C 1
ATOM 763 O O . PRO A 1 96 ? -10.594 5.596 5.613 1.00 96.44 96 PRO A O 1
ATOM 766 N N . ALA A 1 97 ? -10.049 5.006 7.703 1.00 97.50 97 ALA A N 1
ATOM 767 C CA . ALA A 1 97 ? -9.022 4.059 7.276 1.00 97.50 97 ALA A CA 1
ATOM 768 C C . ALA A 1 97 ? -9.641 2.844 6.573 1.00 97.50 97 ALA A C 1
ATOM 770 O O . ALA A 1 97 ? -9.112 2.391 5.563 1.00 97.50 97 ALA A O 1
ATOM 771 N N . LYS A 1 98 ? -10.769 2.344 7.085 1.00 97.19 98 LYS A N 1
ATOM 772 C CA . LYS A 1 98 ? -11.507 1.213 6.524 1.00 97.19 98 LYS A CA 1
ATOM 773 C C . LYS A 1 98 ? -12.000 1.507 5.113 1.00 97.19 98 LYS A C 1
ATOM 775 O O . LYS A 1 98 ? -11.814 0.676 4.234 1.00 97.19 98 LYS A O 1
ATOM 780 N N . GLU A 1 99 ? -12.570 2.689 4.889 1.00 96.69 99 GLU A N 1
ATOM 781 C CA . GLU A 1 99 ? -13.050 3.104 3.567 1.00 96.69 99 GLU A CA 1
ATOM 782 C C . GLU A 1 99 ? -11.936 3.084 2.515 1.00 96.69 99 GLU A C 1
ATOM 784 O O . GLU A 1 99 ? -12.156 2.644 1.391 1.00 96.69 99 GLU A O 1
ATOM 789 N N . ILE A 1 100 ? -10.729 3.529 2.872 1.00 97.69 100 ILE A N 1
ATOM 790 C CA . ILE A 1 100 ? -9.569 3.459 1.972 1.00 97.69 100 ILE A CA 1
ATOM 791 C C . ILE A 1 100 ? -9.103 2.011 1.804 1.00 97.69 100 ILE A C 1
ATOM 793 O O . ILE A 1 100 ? -8.750 1.601 0.700 1.00 97.69 100 ILE A O 1
ATOM 797 N N . MET A 1 101 ? -9.119 1.229 2.885 1.00 97.12 101 MET A N 1
ATOM 798 C CA . MET A 1 101 ? -8.681 -0.165 2.881 1.00 97.12 101 MET A CA 1
ATOM 799 C C . MET A 1 101 ? -9.517 -1.054 1.948 1.00 97.12 101 MET A C 1
ATOM 801 O O . MET A 1 101 ? -8.986 -2.010 1.393 1.00 97.12 101 MET A O 1
ATOM 805 N N . GLU A 1 102 ? -10.791 -0.723 1.723 1.00 97.19 102 GLU A N 1
ATOM 806 C CA . GLU A 1 102 ? -11.651 -1.404 0.741 1.00 97.19 102 GLU A CA 1
ATOM 807 C C . GLU A 1 102 ? -11.119 -1.318 -0.698 1.00 97.19 102 GLU A C 1
ATOM 809 O O . GLU A 1 102 ? -11.365 -2.227 -1.487 1.00 97.19 102 GLU A O 1
ATOM 814 N N . ASP A 1 103 ? -10.388 -0.252 -1.042 1.00 97.31 103 ASP A N 1
ATOM 815 C CA . ASP A 1 103 ? -9.849 -0.046 -2.391 1.00 97.31 103 ASP A CA 1
ATOM 816 C C . ASP A 1 103 ? -8.427 -0.631 -2.556 1.00 97.31 103 ASP A C 1
ATOM 818 O O . ASP A 1 103 ? -7.992 -0.892 -3.678 1.00 97.31 103 ASP A O 1
ATOM 822 N N . VAL A 1 104 ? -7.705 -0.887 -1.453 1.00 97.75 104 VAL A N 1
ATOM 823 C CA . VAL A 1 104 ? -6.312 -1.387 -1.458 1.00 97.75 104 VAL A CA 1
ATOM 824 C C . VAL A 1 104 ? -6.119 -2.676 -2.275 1.00 97.75 104 VAL A C 1
ATOM 826 O O . VAL A 1 104 ? -5.146 -2.723 -3.030 1.00 97.75 104 VAL A O 1
ATOM 829 N N . PRO A 1 105 ? -7.003 -3.696 -2.207 1.00 97.81 105 PRO A N 1
ATOM 830 C CA . PRO A 1 105 ? -6.872 -4.887 -3.048 1.00 97.81 105 PRO A CA 1
ATOM 831 C C . PRO A 1 105 ? -6.879 -4.567 -4.548 1.00 97.81 105 PRO A C 1
ATOM 833 O O . PRO A 1 105 ? -6.088 -5.133 -5.297 1.00 97.81 105 PRO A O 1
ATOM 836 N N . GLY A 1 106 ? -7.722 -3.622 -4.980 1.00 97.44 106 GLY A N 1
ATOM 837 C CA . GLY A 1 106 ? -7.796 -3.204 -6.381 1.00 97.44 106 GLY A CA 1
ATOM 838 C C . GLY A 1 106 ? -6.550 -2.444 -6.836 1.00 97.44 106 GLY A C 1
ATOM 839 O O . GLY A 1 106 ? -6.101 -2.623 -7.965 1.00 97.44 106 GLY A O 1
ATOM 840 N N . TYR A 1 107 ? -5.948 -1.639 -5.955 1.00 97.81 107 TYR A N 1
ATOM 841 C CA . TYR A 1 107 ? -4.681 -0.961 -6.251 1.00 97.81 107 TYR A CA 1
ATOM 842 C C . TYR A 1 107 ? -3.509 -1.939 -6.364 1.00 97.81 107 TYR A C 1
ATOM 844 O O . TYR A 1 107 ? -2.646 -1.757 -7.222 1.00 97.81 107 TYR A O 1
ATOM 852 N N . LEU A 1 108 ? -3.486 -2.985 -5.530 1.00 96.38 108 LEU A N 1
ATOM 853 C CA . LEU A 1 108 ? -2.494 -4.054 -5.632 1.00 96.38 108 LEU A CA 1
ATOM 854 C C . LEU A 1 108 ? -2.635 -4.810 -6.959 1.00 96.38 108 LEU A C 1
ATOM 856 O O . LEU A 1 108 ? -1.656 -4.915 -7.692 1.00 96.38 108 LEU A O 1
ATOM 860 N N . GLU A 1 109 ? -3.848 -5.246 -7.306 1.00 96.50 109 GLU A N 1
ATOM 861 C CA . GLU A 1 109 ? -4.113 -5.952 -8.566 1.00 96.50 109 GLU A CA 1
ATOM 862 C C . GLU A 1 109 ? -3.746 -5.096 -9.790 1.00 96.50 109 GLU A C 1
ATOM 864 O O . GLU A 1 109 ? -3.124 -5.585 -10.736 1.00 96.50 109 GLU A O 1
ATOM 869 N N . ALA A 1 110 ? -4.085 -3.802 -9.773 1.00 95.50 110 ALA A N 1
ATOM 870 C CA . ALA A 1 110 ? -3.738 -2.880 -10.851 1.00 95.50 110 ALA A CA 1
ATOM 871 C C . ALA A 1 110 ? -2.218 -2.761 -11.037 1.00 95.50 110 ALA A C 1
ATOM 873 O O . ALA A 1 110 ? -1.735 -2.800 -12.169 1.00 95.50 110 ALA A O 1
ATOM 874 N N . PHE A 1 111 ? -1.463 -2.655 -9.940 1.00 93.31 111 PHE A N 1
ATOM 875 C CA . PHE A 1 111 ? -0.004 -2.611 -9.991 1.00 93.31 111 PHE A CA 1
ATOM 876 C C . PHE A 1 111 ? 0.591 -3.926 -10.514 1.00 93.31 111 PHE A C 1
ATOM 878 O O . PHE A 1 111 ? 1.390 -3.908 -11.450 1.00 93.31 111 PHE A O 1
ATOM 885 N N . GLU A 1 112 ? 0.170 -5.071 -9.969 1.00 90.81 112 GLU A N 1
ATOM 886 C CA . GLU A 1 112 ? 0.652 -6.392 -10.394 1.00 90.81 112 GLU A CA 1
ATOM 887 C C . GLU A 1 112 ? 0.386 -6.653 -11.878 1.00 90.81 112 GLU A C 1
ATOM 889 O O . GLU A 1 112 ? 1.244 -7.196 -12.579 1.00 90.81 112 GLU A O 1
ATOM 894 N N . LYS A 1 113 ? -0.776 -6.219 -12.379 1.00 91.06 113 LYS A N 1
ATOM 895 C CA . LYS A 1 113 ? -1.119 -6.318 -13.794 1.00 91.06 113 LYS A CA 1
ATOM 896 C C . LYS A 1 113 ? -0.152 -5.524 -14.672 1.00 91.06 113 LYS A C 1
ATOM 898 O O . LYS A 1 113 ? 0.333 -6.069 -15.659 1.00 91.06 113 LYS A O 1
ATOM 903 N N . ILE A 1 114 ? 0.169 -4.280 -14.312 1.00 87.81 114 ILE A N 1
ATOM 904 C CA . ILE A 1 114 ? 1.111 -3.467 -15.096 1.00 87.81 114 ILE A CA 1
ATOM 905 C C . ILE A 1 114 ? 2.515 -4.084 -15.073 1.00 87.81 114 ILE A C 1
ATOM 907 O O . ILE A 1 114 ? 3.166 -4.173 -16.114 1.00 87.81 114 ILE A O 1
ATOM 911 N N . VAL A 1 115 ? 2.972 -4.571 -13.914 1.00 83.75 115 VAL A N 1
ATOM 912 C CA . VAL A 1 115 ? 4.265 -5.269 -13.793 1.00 83.75 115 VAL A CA 1
ATOM 913 C C . VAL A 1 115 ? 4.302 -6.531 -14.660 1.00 83.75 115 VAL A C 1
ATOM 915 O O . VAL A 1 115 ? 5.328 -6.822 -15.272 1.00 83.75 115 VAL A O 1
ATOM 918 N N . ALA A 1 116 ? 3.202 -7.284 -14.730 1.00 83.38 116 ALA A N 1
ATOM 919 C CA . ALA A 1 116 ? 3.104 -8.477 -15.566 1.00 83.38 116 ALA A CA 1
ATOM 920 C C . ALA A 1 116 ? 3.070 -8.153 -17.069 1.00 83.38 116 ALA A C 1
ATOM 922 O O . ALA A 1 116 ? 3.674 -8.882 -17.848 1.00 83.38 116 ALA A O 1
ATOM 923 N N . GLU A 1 117 ? 2.392 -7.075 -17.473 1.00 80.56 117 GLU A N 1
ATOM 924 C CA . GLU A 1 117 ? 2.307 -6.620 -18.872 1.00 80.56 117 GLU A CA 1
ATOM 925 C C . GLU A 1 117 ? 3.602 -5.956 -19.374 1.00 80.56 117 GLU A C 1
ATOM 927 O O . GLU A 1 117 ? 3.820 -5.873 -20.581 1.00 80.56 117 GLU A O 1
ATOM 932 N N . SER A 1 118 ? 4.466 -5.505 -18.460 1.00 70.62 118 SER A N 1
ATOM 933 C CA . SER A 1 118 ? 5.763 -4.881 -18.770 1.00 70.62 118 SER A CA 1
ATOM 934 C C . SER A 1 118 ? 6.911 -5.890 -18.960 1.00 70.62 118 SER A C 1
ATOM 936 O O . SER A 1 118 ? 8.040 -5.478 -19.229 1.00 70.62 118 SER A O 1
ATOM 938 N N . LYS A 1 119 ? 6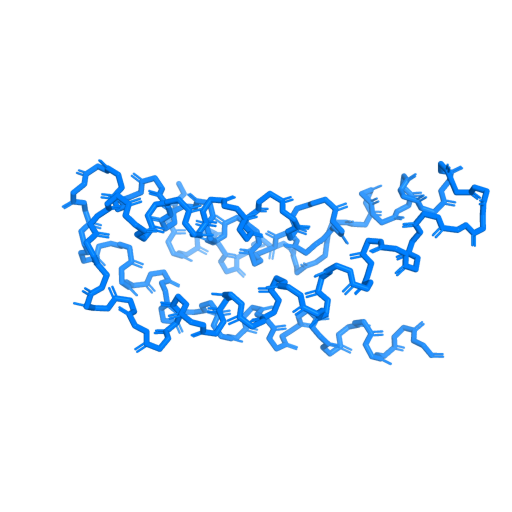.645 -7.194 -18.793 1.00 57.16 119 LYS A N 1
ATOM 939 C CA . LYS A 1 119 ? 7.592 -8.305 -19.005 1.00 57.16 119 LYS A CA 1
ATOM 940 C C . LYS A 1 119 ? 7.412 -8.948 -20.376 1.00 57.16 119 LYS A C 1
ATOM 942 O O . LYS A 1 119 ? 8.447 -9.343 -20.959 1.00 57.16 119 LYS A O 1
#

pLDDT: mean 90.95, std 10.78, range [52.38, 98.44]

InterPro domains:
  IPR036641 HPT domain superfamily [G3DSA:1.20.120.160] (2-118)
  IPR036641 HPT domain superfamily [SSF47226] (8-110)

Radius of gyration: 14.11 Å; chains: 1; bounding box: 38×25×36 Å

Secondary structure (DSSP, 8-state):
--HHHHHHS-SS-HHHHHHHHHS-SSSHHHHHHHHIIIIIHHHHHHHHHHTTTS-HHHHHHHHHHHHHHHHHTT-HHHHHHHHHHHHHHHTT-HHHHHHHHTTHHHHHHHHHHHHHHT-